Protein AF-A0A9X1WHV8-F1 (afdb_monomer_lite)

Sequence (78 aa):
MLTDVNGFPLRIQAFEGNKAETKTFLPSVKEFMGTYDLTDVTVVADAGMISDANRRDLDTAGLSYVLGGKTREIPHVI

InterPro domains:
  IPR002559 Transposase IS4-like domain [PF01609] (2-69)

Foldseek 3Di:
DDADPVRHDPDDDDDDPPDQLLRVVVVVVVVSCVVVVNPADEAEEEPVSQDPSNVVVCVVVVHHYDYNDDDPPDPPPD

Radius of gyration: 14.96 Å; chains: 1; bounding box: 30×32×44 Å

Secondary structure (DSSP, 8-state):
-EE-TT--EEE-----TTS-THHHHHHHHHHHHHHHT-S--EEEEETTTS-HHHHHHHHHTT-EEEEEPPP-------

pLDDT: mean 81.44, std 11.1, range [50.19, 93.75]

Structure (mmCIF, N/CA/C/O backbone):
data_AF-A0A9X1WHV8-F1
#
_entry.id   AF-A0A9X1WHV8-F1
#
loop_
_atom_site.group_PDB
_atom_site.id
_atom_site.type_symbol
_atom_site.label_atom_id
_atom_site.label_alt_id
_atom_site.label_comp_id
_atom_site.label_asym_id
_atom_site.label_entity_id
_atom_site.label_seq_id
_atom_site.pdbx_PDB_ins_code
_atom_site.Cartn_x
_atom_site.Cartn_y
_atom_site.Cartn_z
_atom_site.occupancy
_atom_site.B_iso_or_equiv
_atom_site.auth_seq_id
_atom_site.auth_comp_id
_atom_site.auth_asym_id
_atom_site.auth_atom_id
_atom_site.pdbx_PDB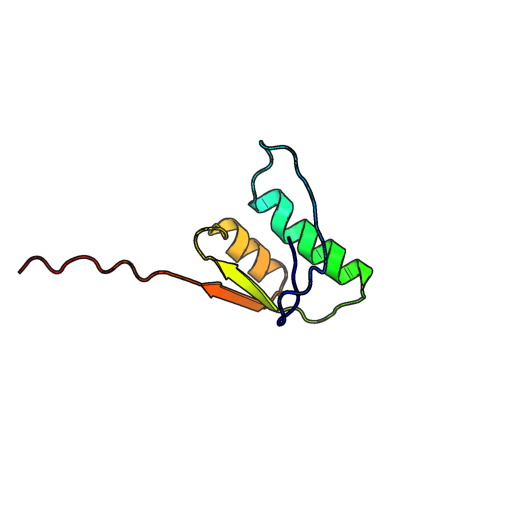_model_num
ATOM 1 N N . MET A 1 1 ? 2.015 8.103 -2.807 1.00 84.94 1 MET A N 1
ATOM 2 C CA . MET A 1 1 ? 0.766 8.896 -2.840 1.00 84.94 1 MET A CA 1
ATOM 3 C C . MET A 1 1 ? -0.387 7.923 -2.976 1.00 84.94 1 MET A C 1
ATOM 5 O O . MET A 1 1 ? -0.232 6.966 -3.720 1.00 84.94 1 MET A O 1
ATOM 9 N N . LEU A 1 2 ? -1.480 8.132 -2.246 1.00 89.38 2 LEU A N 1
ATOM 10 C CA . LEU A 1 2 ? -2.709 7.351 -2.395 1.00 89.38 2 LEU A CA 1
ATOM 11 C C . LEU A 1 2 ? -3.725 8.180 -3.174 1.00 89.38 2 LEU A C 1
ATOM 13 O O . LEU A 1 2 ? -3.870 9.373 -2.901 1.00 89.38 2 LEU A O 1
ATOM 17 N N . THR A 1 3 ? -4.414 7.547 -4.114 1.00 91.62 3 THR A N 1
ATOM 18 C CA . THR A 1 3 ? -5.471 8.164 -4.919 1.00 91.62 3 THR A CA 1
ATOM 19 C C . THR A 1 3 ? -6.705 7.282 -4.929 1.00 91.62 3 THR A C 1
ATOM 21 O O . THR A 1 3 ? -6.601 6.068 -4.747 1.00 91.62 3 THR A O 1
ATOM 24 N N . ASP A 1 4 ? -7.866 7.888 -5.156 1.00 90.56 4 ASP A N 1
ATOM 25 C CA . ASP A 1 4 ? -9.072 7.135 -5.480 1.00 90.56 4 ASP A CA 1
ATOM 26 C C . ASP A 1 4 ? -9.032 6.633 -6.937 1.00 90.56 4 ASP A C 1
ATOM 28 O O . ASP A 1 4 ? -8.061 6.834 -7.676 1.00 90.56 4 ASP A O 1
ATOM 32 N N . VAL A 1 5 ? -10.123 5.996 -7.358 1.00 88.88 5 VAL A N 1
ATOM 33 C CA . VAL A 1 5 ? -10.298 5.481 -8.723 1.00 88.88 5 VAL A CA 1
ATOM 34 C C . VAL A 1 5 ? -10.350 6.574 -9.800 1.00 88.88 5 VAL A C 1
ATOM 36 O O . VAL A 1 5 ? -10.100 6.282 -10.965 1.00 88.88 5 VAL A O 1
ATOM 39 N N . ASN A 1 6 ? -10.647 7.824 -9.432 1.00 93.44 6 ASN A N 1
ATOM 40 C CA . ASN A 1 6 ? -10.682 8.981 -10.331 1.00 93.44 6 ASN A CA 1
ATOM 41 C C . ASN A 1 6 ? -9.343 9.739 -10.360 1.00 93.44 6 ASN A C 1
ATOM 43 O O . ASN A 1 6 ? -9.216 10.743 -11.061 1.00 93.44 6 ASN A O 1
ATOM 47 N N . GLY A 1 7 ? -8.346 9.287 -9.593 1.00 88.81 7 GLY A N 1
ATOM 48 C CA . GLY A 1 7 ? -7.064 9.969 -9.441 1.00 88.81 7 GLY A CA 1
ATOM 49 C C . GLY A 1 7 ? -7.090 11.130 -8.442 1.00 88.81 7 GLY A C 1
ATOM 50 O O . GLY A 1 7 ? -6.114 11.877 -8.364 1.00 88.81 7 GLY A O 1
ATOM 51 N N . PHE A 1 8 ? -8.163 11.292 -7.661 1.00 92.19 8 PHE A N 1
ATOM 52 C CA . PHE A 1 8 ? -8.225 12.287 -6.598 1.00 92.19 8 PHE A CA 1
ATOM 53 C C . PHE A 1 8 ? -7.224 11.924 -5.489 1.00 92.19 8 PHE A C 1
ATOM 55 O O . PHE A 1 8 ? -7.292 10.814 -4.950 1.00 92.19 8 PHE A O 1
ATOM 62 N N . PRO A 1 9 ? -6.288 12.819 -5.121 1.00 92.06 9 PRO A N 1
ATOM 63 C CA . PRO A 1 9 ? -5.316 12.537 -4.072 1.00 92.06 9 PRO A CA 1
ATOM 64 C C . PRO A 1 9 ? -5.997 12.366 -2.711 1.00 92.06 9 PRO A C 1
ATOM 66 O O . PRO A 1 9 ? -6.561 13.305 -2.159 1.00 92.06 9 PRO A O 1
ATOM 69 N N . LEU A 1 10 ? -5.891 11.168 -2.143 1.00 91.19 10 LEU A N 1
ATOM 70 C CA . LEU A 1 10 ? -6.412 10.843 -0.815 1.00 91.19 10 LEU A CA 1
ATOM 71 C C . LEU A 1 10 ? -5.393 11.164 0.278 1.00 91.19 10 LEU A C 1
ATOM 73 O O . LEU A 1 10 ? -5.752 11.606 1.367 1.00 91.19 10 LEU A O 1
ATOM 77 N N . ARG A 1 11 ? -4.105 10.915 0.004 1.00 90.38 11 ARG A N 1
ATOM 78 C CA . ARG A 1 11 ? -3.024 11.151 0.970 1.00 90.38 11 ARG A CA 1
ATOM 79 C C . ARG A 1 11 ? -1.660 11.277 0.294 1.00 90.38 11 ARG A C 1
ATOM 81 O O . ARG A 1 11 ? -1.297 10.481 -0.579 1.00 90.38 11 ARG A O 1
ATOM 88 N N . ILE A 1 12 ? -0.855 12.222 0.776 1.00 90.31 12 ILE A N 1
ATOM 89 C CA . ILE A 1 12 ? 0.557 12.389 0.415 1.00 90.31 12 ILE A CA 1
ATOM 90 C C . ILE A 1 12 ? 1.392 12.214 1.683 1.00 90.31 12 ILE A C 1
ATOM 92 O O . ILE A 1 12 ? 1.067 12.773 2.725 1.00 90.31 12 ILE A O 1
ATOM 96 N N . GLN A 1 13 ? 2.454 11.419 1.589 1.00 89.00 13 GLN A N 1
ATOM 97 C CA . GLN A 1 13 ? 3.399 11.184 2.676 1.00 89.00 13 GLN A CA 1
ATOM 98 C C . GLN A 1 13 ? 4.812 11.244 2.111 1.00 89.00 13 GLN A C 1
ATOM 100 O O . GLN A 1 13 ? 5.065 10.715 1.026 1.00 89.00 13 GLN A O 1
ATOM 105 N N . ALA A 1 14 ? 5.709 11.886 2.852 1.00 89.19 14 ALA A N 1
ATOM 106 C CA . ALA A 1 14 ? 7.131 11.922 2.560 1.00 89.19 14 ALA A CA 1
ATOM 107 C C . ALA A 1 14 ? 7.869 11.059 3.587 1.00 89.19 14 ALA A C 1
ATOM 109 O O . ALA A 1 14 ? 7.554 11.087 4.776 1.00 89.19 14 ALA A O 1
ATOM 110 N N . PHE A 1 15 ? 8.851 10.297 3.118 1.00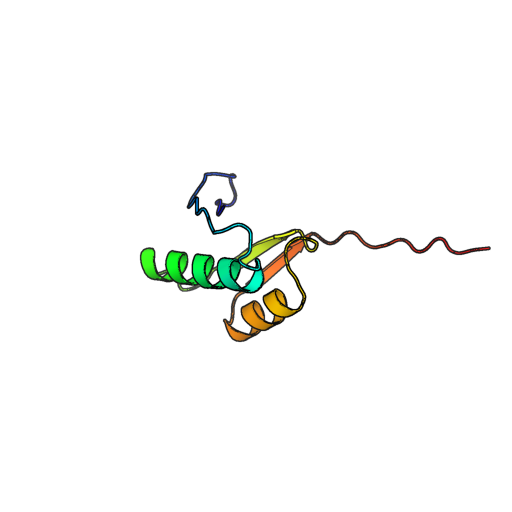 86.88 15 PHE A N 1
ATOM 111 C CA . PHE A 1 15 ? 9.689 9.444 3.950 1.00 86.88 15 PHE A CA 1
ATOM 112 C C . PHE A 1 15 ? 11.158 9.777 3.703 1.00 86.88 15 PHE A C 1
ATOM 114 O O . PHE A 1 15 ? 11.514 10.292 2.643 1.00 86.88 15 PHE A O 1
ATOM 121 N N . GLU A 1 16 ? 12.009 9.468 4.679 1.00 88.88 16 GLU A N 1
ATOM 122 C CA . GLU A 1 16 ? 13.459 9.538 4.505 1.00 88.88 16 GLU A CA 1
ATOM 123 C C . GLU A 1 16 ? 13.900 8.654 3.328 1.00 88.88 16 GLU A C 1
ATOM 125 O O . GLU A 1 16 ? 13.403 7.540 3.156 1.00 88.88 16 GLU A O 1
ATOM 130 N N . GLY A 1 17 ? 14.850 9.135 2.520 1.00 84.38 17 GLY A N 1
ATOM 131 C CA . GLY A 1 17 ? 15.237 8.479 1.262 1.00 84.38 17 GLY A CA 1
ATOM 132 C C . GLY A 1 17 ? 15.884 7.096 1.416 1.00 84.38 17 GLY A C 1
ATOM 133 O O . GLY A 1 17 ? 15.987 6.354 0.446 1.00 84.38 17 GLY A O 1
ATOM 134 N N . ASN A 1 18 ? 16.308 6.727 2.624 1.00 85.50 18 ASN A N 1
ATOM 135 C CA . ASN A 1 18 ? 16.860 5.411 2.958 1.00 85.50 18 ASN A CA 1
ATOM 136 C C . ASN A 1 18 ? 15.794 4.415 3.454 1.00 85.50 18 ASN A C 1
ATOM 138 O O . ASN A 1 18 ? 16.118 3.262 3.752 1.00 85.50 18 ASN A O 1
ATOM 142 N N . LYS A 1 19 ? 14.533 4.836 3.590 1.00 78.38 19 LYS A N 1
ATOM 143 C CA . LYS A 1 19 ? 13.464 3.976 4.087 1.00 78.38 19 LYS A CA 1
ATOM 144 C C . LYS A 1 19 ? 12.912 3.144 2.934 1.00 78.38 19 LYS A C 1
ATOM 146 O O . LYS A 1 19 ? 12.294 3.668 2.014 1.00 78.38 19 LYS A O 1
ATOM 151 N N . ALA A 1 20 ? 13.143 1.835 3.004 1.00 76.50 20 ALA A N 1
ATOM 152 C CA . ALA A 1 20 ? 12.656 0.899 1.999 1.00 76.50 20 ALA A CA 1
ATOM 153 C C . ALA A 1 20 ? 11.132 0.997 1.830 1.00 76.50 20 ALA A C 1
ATOM 155 O O . ALA A 1 20 ? 10.400 1.111 2.816 1.00 76.50 20 ALA A O 1
ATOM 156 N N . GLU A 1 21 ? 10.669 0.880 0.586 1.00 72.38 21 GLU A N 1
ATOM 157 C CA . GLU A 1 21 ? 9.250 0.960 0.224 1.00 72.38 21 GLU A CA 1
ATOM 158 C C . GLU A 1 21 ? 8.396 -0.098 0.946 1.00 72.38 21 GLU A C 1
ATOM 160 O O . GLU A 1 21 ? 7.271 0.174 1.362 1.00 72.38 21 GLU A O 1
ATOM 165 N N . THR A 1 22 ? 8.979 -1.269 1.224 1.00 67.19 22 THR A N 1
ATOM 166 C CA . THR A 1 22 ? 8.397 -2.327 2.073 1.00 67.19 22 THR A CA 1
ATOM 167 C C . THR A 1 22 ? 7.946 -1.810 3.441 1.00 67.19 22 THR A C 1
ATOM 169 O O . THR A 1 22 ? 6.908 -2.209 3.962 1.00 67.19 22 THR A O 1
ATOM 172 N N . LYS A 1 23 ? 8.698 -0.870 4.026 1.00 76.38 23 LYS A N 1
ATOM 173 C CA . LYS A 1 23 ? 8.462 -0.325 5.370 1.00 76.38 23 LYS A CA 1
ATOM 174 C C . LYS A 1 23 ? 7.588 0.925 5.381 1.00 76.38 23 LYS A C 1
ATOM 176 O O . LYS A 1 23 ? 7.333 1.469 6.457 1.00 76.38 23 LYS A O 1
ATOM 181 N N . THR A 1 24 ? 7.186 1.430 4.222 1.00 82.31 24 THR A N 1
ATOM 182 C CA . THR A 1 24 ? 6.390 2.660 4.111 1.00 82.31 24 THR A CA 1
ATOM 183 C C . THR A 1 24 ? 5.026 2.387 3.511 1.00 82.31 24 THR A C 1
ATOM 185 O O . THR A 1 24 ? 4.040 2.948 3.987 1.00 82.31 24 THR A O 1
ATOM 188 N N . PHE A 1 25 ? 4.944 1.481 2.537 1.00 83.62 25 PHE A N 1
ATOM 189 C CA . PHE A 1 25 ? 3.727 1.194 1.795 1.00 83.62 25 PHE A CA 1
ATOM 190 C C . PHE A 1 25 ? 2.612 0.602 2.671 1.00 83.62 25 PHE A C 1
ATOM 192 O O . PHE A 1 25 ? 1.575 1.239 2.858 1.00 83.62 25 PHE A O 1
ATOM 199 N N . LEU A 1 26 ? 2.823 -0.579 3.267 1.00 85.38 26 LEU A N 1
ATOM 200 C CA . LEU A 1 26 ? 1.773 -1.237 4.052 1.00 85.38 26 LEU A CA 1
ATOM 201 C C . LEU A 1 26 ? 1.349 -0.422 5.292 1.00 85.38 26 LEU A C 1
ATOM 203 O O . LEU A 1 26 ? 0.144 -0.297 5.520 1.00 85.38 26 LEU A O 1
ATOM 207 N N . PRO A 1 27 ? 2.271 0.180 6.074 1.00 88.62 27 PRO A N 1
ATOM 208 C CA . PRO A 1 27 ? 1.883 1.055 7.179 1.00 88.62 27 PRO A CA 1
ATOM 209 C C . PRO A 1 27 ? 1.025 2.240 6.729 1.00 88.62 27 PRO A C 1
ATOM 211 O O . PRO A 1 27 ? 0.035 2.545 7.385 1.00 88.62 27 PRO A O 1
ATOM 214 N N . SER A 1 28 ? 1.343 2.848 5.579 1.00 89.25 28 SER A N 1
ATOM 215 C CA . SER A 1 28 ? 0.555 3.953 5.016 1.00 89.25 28 SER A CA 1
ATOM 216 C C . SER A 1 28 ? -0.880 3.547 4.694 1.00 89.25 28 SER A C 1
ATOM 218 O O . SER A 1 28 ? -1.807 4.306 4.968 1.00 89.25 28 SER A O 1
ATOM 220 N N . VAL A 1 29 ? -1.064 2.363 4.100 1.00 88.50 29 VAL A N 1
ATOM 221 C CA . VAL A 1 29 ? -2.394 1.835 3.765 1.00 88.50 29 VAL A CA 1
ATOM 222 C C . VAL A 1 29 ? -3.172 1.517 5.040 1.00 88.50 29 VAL A C 1
ATOM 224 O O . VAL A 1 29 ? -4.309 1.956 5.176 1.00 88.50 29 VAL A O 1
ATOM 227 N N . LYS A 1 30 ? -2.553 0.836 6.013 1.00 88.94 30 LYS A N 1
ATOM 228 C CA . LYS A 1 30 ? -3.200 0.499 7.292 1.00 88.94 30 LYS A CA 1
ATOM 229 C C . LYS A 1 30 ? -3.619 1.734 8.085 1.00 88.94 30 LYS A C 1
ATOM 231 O O . LYS A 1 30 ? -4.716 1.765 8.632 1.00 88.94 30 LYS A O 1
ATOM 236 N N . GLU A 1 31 ? -2.769 2.755 8.136 1.00 90.88 31 GLU A N 1
ATOM 237 C CA . GLU A 1 31 ? -3.095 4.013 8.809 1.00 90.88 31 GLU A CA 1
ATOM 238 C C . GLU A 1 31 ? -4.255 4.730 8.111 1.00 90.88 31 GLU A C 1
ATOM 240 O O . GLU A 1 31 ? -5.165 5.230 8.771 1.00 90.88 31 GLU A O 1
ATOM 245 N N . PHE A 1 32 ? -4.259 4.743 6.774 1.00 91.38 32 PHE A N 1
ATOM 246 C CA . PHE A 1 32 ? -5.363 5.299 5.999 1.00 91.38 32 PHE A CA 1
ATOM 247 C C . PHE A 1 32 ? -6.676 4.555 6.281 1.00 91.38 32 PHE A C 1
ATOM 249 O O . PHE A 1 32 ? -7.674 5.195 6.599 1.00 91.38 32 PHE A O 1
ATOM 256 N N . MET A 1 33 ? -6.660 3.220 6.261 1.00 91.31 33 MET A N 1
ATOM 257 C CA . MET A 1 33 ? -7.825 2.396 6.594 1.00 91.31 33 MET A CA 1
ATOM 258 C C . MET A 1 33 ? -8.341 2.674 8.005 1.00 91.31 33 MET A C 1
ATOM 260 O O . MET A 1 33 ? -9.531 2.907 8.169 1.00 91.31 33 MET A O 1
ATOM 264 N N . GLY A 1 34 ? -7.456 2.728 9.005 1.00 92.31 34 GLY A N 1
ATOM 265 C CA . GLY A 1 34 ? -7.848 3.024 10.385 1.00 92.31 34 GLY A CA 1
ATOM 266 C C . GLY A 1 34 ? -8.362 4.453 10.586 1.00 92.31 34 GLY A C 1
ATOM 267 O O . GLY A 1 34 ? -9.237 4.672 11.414 1.00 92.31 34 GLY A O 1
ATOM 268 N N . THR A 1 35 ? -7.865 5.424 9.812 1.00 93.75 35 THR A N 1
ATOM 269 C CA . THR A 1 35 ? -8.333 6.822 9.881 1.00 93.75 35 THR A CA 1
ATOM 270 C C . THR A 1 35 ? -9.781 6.963 9.403 1.00 93.75 35 THR A C 1
ATOM 272 O O . THR A 1 35 ? -10.517 7.794 9.928 1.00 93.75 35 THR A O 1
ATOM 275 N N . TYR A 1 36 ? -10.179 6.171 8.404 1.00 91.62 36 TYR A N 1
ATOM 276 C CA . TYR A 1 36 ? -11.486 6.272 7.745 1.00 91.62 36 TYR A CA 1
ATOM 277 C C . TYR A 1 36 ? -12.401 5.063 7.995 1.00 91.62 36 TYR A C 1
ATOM 279 O O . TYR A 1 36 ? -13.426 4.945 7.330 1.00 91.62 36 TYR A O 1
ATOM 287 N N . ASP A 1 37 ? -12.033 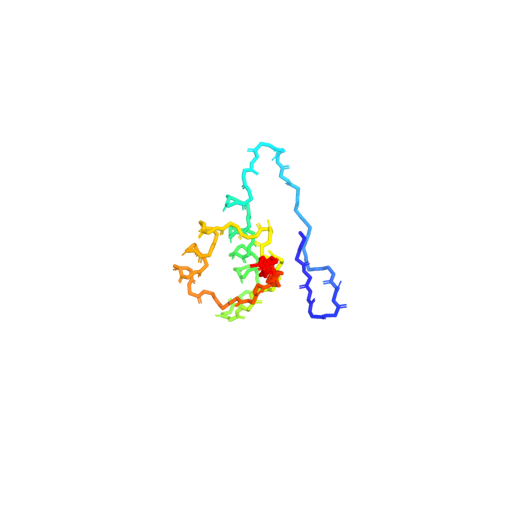4.187 8.934 1.00 91.38 37 ASP A N 1
ATOM 288 C CA . ASP A 1 37 ? -12.753 2.953 9.287 1.00 91.38 37 ASP A CA 1
ATOM 289 C C . ASP A 1 37 ? -13.109 2.082 8.064 1.00 91.38 37 ASP A C 1
ATOM 291 O O . ASP A 1 37 ? -14.242 1.650 7.853 1.00 91.38 37 ASP A O 1
ATOM 295 N N . LEU A 1 38 ? -12.118 1.877 7.190 1.00 89.75 38 LEU A N 1
ATOM 296 C CA . LEU A 1 38 ? -12.284 1.084 5.974 1.00 89.75 38 LEU A CA 1
ATOM 297 C C . LEU A 1 38 ? -12.042 -0.392 6.279 1.00 89.75 38 LEU A C 1
ATOM 299 O O . LEU A 1 38 ? -10.941 -0.781 6.673 1.00 89.75 38 LEU A O 1
ATOM 303 N N . THR A 1 39 ? -13.053 -1.221 6.032 1.00 86.00 39 THR A N 1
ATOM 304 C CA . THR A 1 39 ? -12.979 -2.673 6.251 1.00 86.00 39 THR A CA 1
ATOM 305 C C . THR A 1 39 ? -12.564 -3.454 5.009 1.00 86.00 39 THR A C 1
ATOM 307 O O . THR A 1 39 ? -12.131 -4.595 5.133 1.00 86.00 39 THR A O 1
ATOM 310 N N . ASP A 1 40 ? -12.699 -2.860 3.822 1.00 85.44 40 ASP A N 1
ATOM 311 C CA . ASP A 1 40 ? -12.360 -3.491 2.546 1.00 85.44 40 ASP A CA 1
ATOM 312 C C . ASP A 1 40 ? -11.660 -2.488 1.622 1.00 85.44 40 ASP A C 1
ATOM 314 O O . ASP A 1 40 ? -12.187 -1.414 1.324 1.00 85.44 40 ASP A O 1
ATOM 318 N N . VAL A 1 41 ? -10.438 -2.826 1.206 1.00 87.62 41 VAL A N 1
ATOM 319 C CA . VAL A 1 41 ? -9.603 -1.998 0.333 1.00 87.62 41 VAL A CA 1
ATOM 320 C C . VAL A 1 41 ? -8.887 -2.893 -0.666 1.00 87.62 41 VAL A C 1
ATOM 322 O O . VAL A 1 41 ? -8.206 -3.849 -0.294 1.00 87.62 41 VAL A O 1
ATOM 325 N N . THR A 1 42 ? -8.987 -2.523 -1.943 1.00 90.19 42 THR A N 1
ATOM 326 C CA . THR A 1 42 ? -8.171 -3.100 -3.011 1.00 90.19 42 THR A CA 1
ATOM 327 C C . THR A 1 42 ? -7.044 -2.145 -3.379 1.00 90.19 42 THR A C 1
ATOM 329 O O . THR A 1 42 ? -7.279 -1.003 -3.773 1.00 90.19 42 THR A O 1
ATOM 332 N N . VAL A 1 43 ? -5.808 -2.620 -3.273 1.00 88.25 43 VAL A N 1
ATOM 333 C CA . VAL A 1 43 ? -4.610 -1.880 -3.670 1.00 88.25 43 VAL A CA 1
ATOM 334 C C . VAL A 1 43 ? -4.360 -2.058 -5.165 1.00 88.25 43 VAL A C 1
ATOM 336 O O . VAL A 1 43 ? -4.228 -3.182 -5.636 1.00 88.25 43 VAL A O 1
ATOM 339 N N . VAL A 1 44 ? -4.201 -0.962 -5.907 1.00 88.31 44 VAL A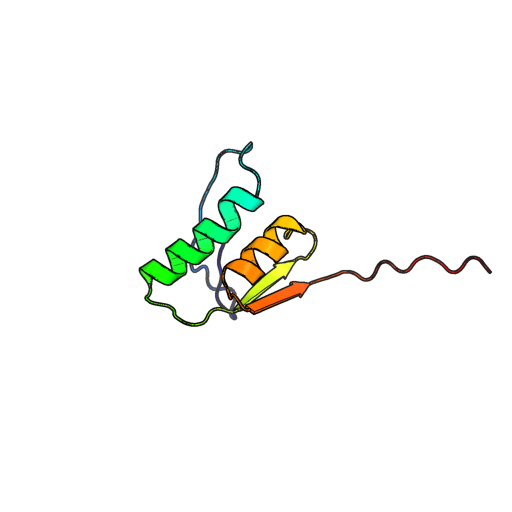 N 1
ATOM 340 C CA . VAL A 1 44 ? -3.767 -0.996 -7.314 1.00 88.31 44 VAL A CA 1
ATOM 341 C C . VAL A 1 44 ? -2.412 -0.306 -7.433 1.00 88.31 44 VAL A C 1
ATOM 343 O O . VAL A 1 44 ? -2.281 0.858 -7.059 1.00 88.31 44 VAL A O 1
ATOM 346 N N . ALA A 1 45 ? -1.397 -1.018 -7.925 1.00 84.00 45 ALA A N 1
ATOM 347 C CA . ALA A 1 45 ? -0.034 -0.494 -8.036 1.00 84.00 45 ALA A CA 1
ATOM 348 C C . ALA A 1 45 ? 0.747 -1.116 -9.206 1.00 84.00 45 ALA A C 1
ATOM 350 O O . ALA A 1 45 ? 0.390 -2.175 -9.722 1.00 84.00 45 ALA A O 1
ATOM 351 N N . ASP A 1 46 ? 1.835 -0.467 -9.621 1.00 81.25 46 ASP A N 1
ATOM 352 C CA . ASP A 1 46 ? 2.775 -1.033 -10.593 1.00 81.25 46 ASP A CA 1
ATOM 353 C C . ASP A 1 46 ? 3.603 -2.163 -9.955 1.00 81.25 46 ASP A C 1
ATOM 355 O O . ASP A 1 46 ? 4.069 -2.060 -8.816 1.00 81.25 46 ASP A O 1
ATOM 359 N N . ALA A 1 47 ? 3.798 -3.262 -10.687 1.00 72.44 47 ALA A N 1
ATOM 360 C CA . ALA A 1 47 ? 4.520 -4.429 -10.185 1.00 72.44 47 ALA A 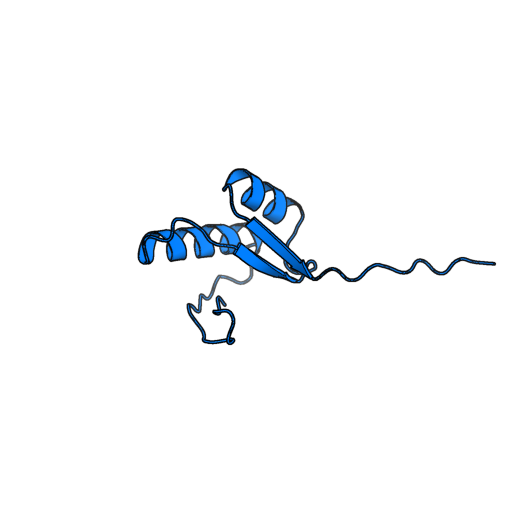CA 1
ATOM 361 C C . ALA A 1 47 ? 6.013 -4.158 -9.937 1.00 72.44 47 ALA A C 1
ATOM 363 O O . ALA A 1 47 ? 6.619 -4.868 -9.141 1.00 72.44 47 ALA A O 1
ATOM 364 N N . GLY A 1 48 ? 6.606 -3.163 -10.603 1.00 69.25 48 GLY A N 1
ATOM 365 C CA . GLY A 1 48 ? 7.975 -2.712 -10.360 1.00 69.25 48 GLY A CA 1
ATOM 366 C C . GLY A 1 48 ? 8.128 -1.895 -9.076 1.00 69.25 48 GLY A C 1
ATOM 367 O O . GLY A 1 48 ? 9.235 -1.805 -8.552 1.00 69.25 48 GLY A O 1
ATOM 368 N N . MET A 1 49 ? 7.029 -1.347 -8.546 1.00 72.00 49 MET A N 1
ATOM 369 C CA . MET A 1 49 ? 6.991 -0.649 -7.254 1.00 72.00 49 MET A CA 1
ATOM 370 C C . MET A 1 49 ? 6.760 -1.625 -6.084 1.00 72.00 49 MET A C 1
ATOM 372 O O . MET A 1 49 ? 7.291 -1.462 -4.989 1.00 72.00 49 MET A O 1
ATOM 376 N N . ILE A 1 50 ? 6.021 -2.713 -6.318 1.00 71.56 50 ILE A N 1
ATOM 377 C CA . ILE A 1 50 ? 5.704 -3.713 -5.289 1.00 71.56 50 ILE A CA 1
ATOM 378 C C . ILE A 1 50 ? 6.689 -4.889 -5.344 1.00 71.56 50 ILE A C 1
ATOM 380 O O . ILE A 1 50 ? 6.568 -5.797 -6.169 1.00 71.56 50 ILE A O 1
ATOM 384 N N . SER A 1 51 ? 7.633 -4.906 -4.398 1.00 72.94 51 SER A N 1
ATOM 385 C CA . SER A 1 51 ? 8.534 -6.048 -4.179 1.00 72.94 51 SER A CA 1
ATOM 386 C C . SER A 1 51 ? 7.780 -7.322 -3.757 1.00 72.94 51 SER A C 1
ATOM 388 O O . SER A 1 51 ? 6.673 -7.249 -3.221 1.00 72.94 51 SER A O 1
ATOM 390 N N . ASP A 1 52 ? 8.389 -8.502 -3.910 1.00 78.38 52 ASP A N 1
ATOM 391 C CA . ASP A 1 52 ? 7.800 -9.769 -3.433 1.00 78.38 52 ASP A CA 1
ATOM 392 C C . ASP A 1 52 ? 7.513 -9.767 -1.924 1.00 78.38 52 ASP A C 1
ATOM 394 O O . ASP A 1 52 ? 6.555 -10.392 -1.468 1.00 78.38 52 ASP A O 1
ATOM 398 N N . ALA A 1 53 ? 8.316 -9.040 -1.143 1.00 76.88 53 ALA A N 1
ATOM 399 C CA . ALA A 1 53 ? 8.074 -8.861 0.284 1.00 76.88 53 ALA A CA 1
ATOM 400 C C . ALA A 1 53 ? 6.773 -8.078 0.531 1.00 76.88 53 ALA A C 1
ATOM 402 O O . ALA A 1 53 ? 5.951 -8.515 1.330 1.00 76.88 53 ALA A O 1
ATOM 403 N N . ASN A 1 54 ? 6.521 -7.007 -0.233 1.00 76.50 54 ASN A N 1
ATOM 404 C CA . ASN A 1 54 ? 5.271 -6.245 -0.138 1.00 76.50 54 ASN A CA 1
ATOM 405 C C . ASN A 1 54 ? 4.049 -7.114 -0.470 1.00 76.50 54 ASN A C 1
ATOM 407 O O . ASN A 1 54 ? 3.001 -6.931 0.140 1.00 76.50 54 ASN A O 1
ATOM 411 N N . ARG A 1 55 ? 4.165 -8.051 -1.424 1.00 80.44 55 ARG A N 1
ATOM 412 C CA . ARG A 1 55 ? 3.066 -8.974 -1.772 1.00 80.44 55 ARG A CA 1
ATOM 413 C C . ARG A 1 55 ? 2.706 -9.875 -0.599 1.00 80.44 55 ARG A C 1
ATOM 415 O O . ARG A 1 55 ? 1.545 -9.947 -0.222 1.00 80.44 55 ARG A O 1
ATOM 422 N N . ARG A 1 56 ? 3.714 -10.487 0.028 1.00 83.31 56 ARG A N 1
ATOM 423 C CA . ARG A 1 56 ? 3.519 -11.325 1.223 1.00 83.31 56 ARG A CA 1
ATOM 424 C C . ARG A 1 56 ? 2.917 -10.533 2.376 1.00 83.31 56 ARG A C 1
ATOM 426 O O . ARG A 1 56 ? 2.069 -11.046 3.101 1.00 83.31 56 ARG A O 1
ATOM 433 N N . ASP A 1 57 ? 3.353 -9.290 2.537 1.00 82.88 57 ASP A N 1
ATOM 434 C CA . ASP A 1 57 ? 2.848 -8.397 3.573 1.00 82.88 57 ASP A CA 1
ATOM 435 C C . ASP A 1 57 ? 1.379 -8.006 3.314 1.00 82.88 57 ASP A C 1
ATOM 437 O O . ASP A 1 57 ? 0.593 -7.931 4.260 1.00 82.88 57 ASP A O 1
ATOM 441 N N . LEU A 1 58 ? 0.988 -7.814 2.048 1.00 83.44 58 LEU A N 1
ATOM 442 C CA . LEU A 1 58 ? -0.401 -7.593 1.627 1.00 83.44 58 LEU A CA 1
ATOM 443 C C . LEU A 1 58 ? -1.277 -8.833 1.851 1.00 83.44 58 LEU A C 1
ATOM 445 O O . LEU A 1 58 ? -2.346 -8.706 2.448 1.00 83.44 58 LEU A O 1
ATOM 449 N N . ASP A 1 59 ? -0.795 -10.016 1.459 1.00 84.12 59 ASP A N 1
ATOM 450 C CA . ASP A 1 59 ? -1.480 -11.294 1.696 1.00 84.12 59 ASP A CA 1
ATOM 451 C C . ASP A 1 59 ? -1.699 -11.520 3.201 1.00 84.12 59 ASP A C 1
ATOM 453 O O . ASP A 1 59 ? -2.800 -11.836 3.649 1.00 84.12 59 ASP A O 1
ATOM 457 N N . THR A 1 60 ? -0.661 -11.284 4.011 1.00 84.31 60 THR A N 1
ATOM 458 C CA . THR A 1 60 ? -0.721 -11.414 5.478 1.00 84.31 60 THR A CA 1
ATOM 459 C C . THR A 1 60 ? -1.667 -10.388 6.104 1.00 84.31 60 THR A C 1
ATOM 461 O O . THR A 1 60 ? -2.278 -10.652 7.138 1.00 84.31 60 THR A O 1
ATOM 464 N N . ALA A 1 61 ? -1.800 -9.208 5.496 1.00 82.62 61 ALA A N 1
ATOM 465 C CA . ALA A 1 61 ? -2.747 -8.186 5.925 1.00 82.62 61 ALA A CA 1
ATOM 466 C C . ALA A 1 61 ? -4.193 -8.464 5.477 1.00 82.62 61 ALA A C 1
ATOM 468 O O . ALA A 1 61 ? -5.080 -7.717 5.882 1.00 82.62 61 ALA A O 1
ATOM 469 N N . GLY A 1 62 ? -4.434 -9.506 4.671 1.00 84.81 62 GLY A N 1
ATOM 470 C CA . GLY A 1 62 ? -5.756 -9.837 4.141 1.00 84.81 62 GLY A CA 1
ATOM 471 C C . GLY A 1 62 ? -6.277 -8.823 3.122 1.00 84.81 62 GLY A C 1
ATOM 472 O O . GLY A 1 62 ? -7.487 -8.694 2.962 1.00 84.81 62 GLY A O 1
ATOM 473 N N . LEU A 1 63 ? -5.385 -8.072 2.470 1.00 87.50 63 LEU A N 1
ATOM 474 C CA . LEU A 1 63 ? -5.758 -7.033 1.514 1.00 87.50 63 LEU A CA 1
ATOM 475 C C . LEU A 1 63 ? -5.781 -7.577 0.089 1.00 87.50 63 LEU A C 1
ATOM 477 O O . LEU A 1 63 ? -4.846 -8.244 -0.351 1.00 87.50 63 LEU A O 1
ATOM 481 N N . SER A 1 64 ? -6.820 -7.212 -0.657 1.00 88.81 64 SER A N 1
ATOM 482 C CA . SER A 1 64 ? -6.893 -7.483 -2.091 1.00 88.81 64 SER A CA 1
ATOM 483 C C . SER A 1 64 ? -5.943 -6.557 -2.851 1.00 88.81 64 SER A C 1
ATOM 485 O O . SER A 1 64 ? -5.794 -5.382 -2.503 1.00 88.81 64 SER A O 1
ATOM 487 N N . TYR A 1 65 ? -5.308 -7.050 -3.916 1.00 87.19 65 TYR A N 1
ATOM 488 C CA . TYR A 1 65 ? -4.445 -6.217 -4.749 1.00 87.19 65 TYR A CA 1
ATOM 489 C C . TYR A 1 65 ? -4.460 -6.588 -6.232 1.00 87.19 65 TYR A C 1
ATOM 491 O O . TYR A 1 65 ? -4.634 -7.743 -6.616 1.00 87.19 65 TYR A O 1
ATOM 499 N N . VAL 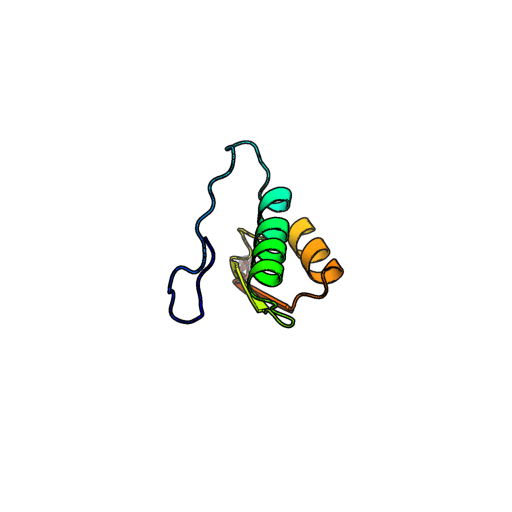A 1 66 ? -4.213 -5.581 -7.068 1.00 87.56 66 VAL A N 1
ATOM 500 C CA . VAL A 1 66 ? -3.999 -5.687 -8.512 1.00 87.56 66 VAL A CA 1
ATOM 501 C C . VAL A 1 66 ? -2.644 -5.069 -8.835 1.00 87.56 66 VAL A C 1
ATOM 503 O O . VAL A 1 66 ? -2.394 -3.903 -8.524 1.00 87.56 66 VAL A O 1
ATOM 506 N N . LEU A 1 67 ? -1.769 -5.849 -9.471 1.00 84.62 67 LEU A N 1
ATOM 507 C CA . LEU A 1 67 ? -0.438 -5.393 -9.866 1.00 84.62 67 LEU A CA 1
ATOM 508 C C . LEU A 1 67 ? -0.337 -5.279 -11.382 1.00 84.62 67 LEU A C 1
ATOM 510 O O . LEU A 1 67 ? -0.497 -6.266 -12.101 1.00 84.62 67 LEU A O 1
ATOM 514 N N . GLY A 1 68 ? -0.030 -4.074 -11.860 1.00 76.31 68 GLY A N 1
ATOM 515 C CA . GLY A 1 68 ? 0.298 -3.823 -13.258 1.00 76.31 68 GLY A CA 1
ATOM 516 C C . GLY A 1 68 ? 1.661 -4.422 -13.586 1.00 76.31 68 GLY A C 1
ATOM 517 O O . GLY A 1 68 ? 2.689 -3.836 -13.264 1.00 76.31 68 GLY A O 1
ATOM 518 N N . GLY A 1 69 ? 1.687 -5.615 -14.175 1.00 69.44 69 GLY A N 1
ATOM 519 C CA . GLY A 1 69 ? 2.913 -6.262 -14.640 1.00 69.44 69 GLY A CA 1
ATOM 520 C C . GLY A 1 69 ? 3.175 -6.000 -16.121 1.00 69.44 69 GLY A C 1
ATOM 521 O O . GLY A 1 69 ? 2.248 -6.001 -16.928 1.00 69.44 69 GLY A O 1
ATOM 522 N N . LYS A 1 70 ? 4.448 -5.855 -16.504 1.00 58.06 70 LYS A N 1
ATOM 523 C CA . LYS A 1 70 ? 4.875 -6.100 -17.888 1.00 58.06 70 LYS A CA 1
ATOM 524 C C . LYS A 1 70 ? 5.295 -7.560 -18.014 1.00 58.06 70 LYS A C 1
ATOM 526 O O . LYS A 1 70 ? 6.231 -7.989 -17.342 1.00 58.06 70 LYS A O 1
ATOM 531 N N . THR A 1 71 ? 4.638 -8.319 -18.886 1.00 52.22 71 THR A N 1
ATOM 532 C CA . THR A 1 71 ? 5.152 -9.625 -19.312 1.00 52.22 71 THR A CA 1
ATOM 533 C C . THR A 1 71 ? 6.492 -9.400 -20.005 1.00 52.22 71 THR A C 1
ATOM 535 O O . THR A 1 71 ? 6.574 -8.651 -20.977 1.00 52.22 71 THR A O 1
ATOM 538 N N . ARG A 1 72 ? 7.564 -10.017 -19.502 1.00 51.75 72 ARG A N 1
ATOM 539 C CA . ARG A 1 72 ? 8.844 -10.047 -20.213 1.00 51.75 72 ARG A CA 1
ATOM 540 C C . ARG A 1 72 ? 8.697 -11.029 -21.372 1.00 51.75 72 ARG A C 1
ATOM 542 O O . ARG A 1 72 ? 8.756 -12.234 -21.150 1.00 51.75 72 ARG A O 1
ATOM 549 N N . GLU A 1 73 ? 8.494 -10.531 -22.589 1.00 50.19 73 GLU A N 1
ATOM 550 C CA . GLU A 1 73 ? 8.695 -11.349 -23.785 1.00 50.19 73 GLU A CA 1
ATOM 551 C C . GLU A 1 73 ? 10.183 -11.699 -23.858 1.00 50.19 73 GLU A C 1
ATOM 553 O O . GLU A 1 73 ? 11.044 -10.846 -24.072 1.00 50.19 73 GLU A O 1
ATOM 558 N N . ILE A 1 74 ? 10.502 -12.959 -23.582 1.00 60.00 74 ILE A N 1
ATOM 559 C CA . ILE A 1 74 ? 11.821 -13.513 -23.863 1.00 60.00 74 ILE A CA 1
ATOM 560 C C . ILE A 1 74 ? 11.814 -13.770 -25.376 1.00 60.00 74 ILE A C 1
ATOM 562 O O . ILE A 1 74 ? 10.963 -14.547 -25.814 1.00 60.00 74 ILE A O 1
ATOM 566 N N . PRO A 1 75 ? 12.679 -13.134 -26.191 1.00 58.03 75 PRO A N 1
ATOM 567 C CA . PRO A 1 75 ? 12.703 -13.405 -27.622 1.00 58.03 75 PRO A CA 1
ATOM 568 C C . PRO A 1 75 ? 12.957 -14.895 -27.823 1.00 58.03 75 PRO A C 1
ATOM 570 O O . PRO A 1 75 ? 13.960 -15.422 -27.336 1.00 58.03 75 PRO A O 1
ATOM 573 N N . HIS A 1 76 ? 12.037 -15.583 -28.495 1.00 60.31 76 HIS A N 1
ATOM 574 C CA . HIS A 1 76 ? 12.286 -16.945 -28.938 1.00 60.31 76 HIS A CA 1
ATOM 575 C C . HIS A 1 76 ? 13.406 -16.857 -29.976 1.00 60.31 76 HIS A C 1
ATOM 577 O O . HIS A 1 76 ? 13.210 -16.298 -31.055 1.00 60.31 76 HIS A O 1
ATOM 583 N N . VAL A 1 77 ? 14.604 -17.308 -29.608 1.00 58.75 77 VAL A N 1
ATOM 584 C CA . VAL A 1 77 ? 15.704 -17.447 -30.561 1.00 58.75 77 VAL A CA 1
ATOM 585 C C . VAL A 1 77 ? 15.334 -18.637 -31.440 1.00 58.75 77 VAL A C 1
ATOM 587 O O . VAL A 1 77 ? 15.342 -19.770 -30.962 1.00 58.75 77 VAL A O 1
ATOM 590 N N . ILE A 1 78 ? 14.905 -18.339 -32.667 1.00 57.56 78 ILE A N 1
ATOM 591 C CA . ILE A 1 78 ? 14.691 -19.320 -33.738 1.00 57.56 78 ILE A CA 1
ATOM 592 C C . ILE A 1 78 ? 16.052 -19.772 -34.265 1.00 57.56 78 ILE A C 1
ATOM 594 O O . ILE A 1 78 ? 16.929 -18.888 -34.414 1.00 57.56 78 ILE A O 1
#

Organism: NCBI:txid2931982